Protein AF-A0A968AWE5-F1 (afdb_monomer)

Solvent-accessible surface area (backbone atoms only — not comparable to full-atom values): 3286 Å² total; per-residue (Å²): 128,53,74,57,92,60,28,40,48,74,44,81,74,48,80,55,97,63,36,35,34,27,41,23,35,33,62,89,72,74,38,81,43,79,46,77,40,76,37,74,91,47,73,79,41,60,74,57,50,55,62,70,74,106

Nearest PDB structures (foldseek):
  7p1l-assembly2_B  TM=7.857E-01  e=2.453E-02  Homo sapiens
  3ork-assembly1_A  TM=8.086E-01  e=4.542E-02  Mycobacterium tuberculosis H37Ra
  3oro-assembly1_A  TM=7.259E-01  e=2.775E-02  Mycobacterium tuberculosis H37Ra
  5izj-assembly1_A  TM=7.011E-01  e=7.435E-02  Homo sapiens
  3fme-assembly1_A  TM=6.401E-01  e=3.066E-01  Homo sapiens

pLDDT: mean 95.2, std 4.83, range [65.69, 98.31]

Mean predicted aligned error: 2.83 Å

Sequence (54 aa):
MIQIENYTIEKELSRGPITTVFLATQTALDRPVLLKILNVQWKGEKDLVERFRR

Foldseek 3Di:
DDDDPQKAFDAWDDDDPFWTWTFIARNVVRDTDIDIGGDPVCPPVVVSVVVVVD

Radius of gyration: 12.05 Å; Cα contacts (8 Å, |Δi|>4): 85; chains: 1; bounding box: 28×24×24 Å

Structure (mmCIF, N/CA/C/O backbone):
data_AF-A0A968AWE5-F1
#
_entry.id   AF-A0A968AWE5-F1
#
loop_
_atom_site.group_PDB
_atom_site.id
_atom_site.type_symbol
_atom_site.label_atom_id
_atom_site.label_alt_id
_atom_site.label_comp_id
_atom_site.label_asym_id
_atom_site.label_entity_id
_atom_site.label_seq_id
_atom_site.pdbx_PDB_ins_code
_atom_site.Cartn_x
_atom_site.Cartn_y
_atom_site.Cartn_z
_atom_site.occupancy
_atom_site.B_iso_or_equiv
_atom_site.auth_seq_id
_atom_site.auth_comp_id
_atom_site.auth_asym_id
_atom_site.auth_atom_id
_atom_site.pdbx_PDB_model_num
ATOM 1 N N . MET A 1 1 ? -10.692 12.609 0.096 1.00 65.69 1 MET A N 1
ATOM 2 C CA . MET A 1 1 ? -10.320 11.215 0.421 1.00 65.69 1 MET A CA 1
ATOM 3 C C . MET A 1 1 ? -10.048 10.493 -0.885 1.00 65.69 1 MET A C 1
ATOM 5 O O . MET A 1 1 ? -10.819 10.683 -1.817 1.00 65.69 1 MET A O 1
ATOM 9 N N . ILE A 1 2 ? -8.935 9.765 -0.987 1.00 86.50 2 ILE A N 1
ATOM 10 C CA . ILE A 1 2 ? -8.563 9.031 -2.207 1.00 86.50 2 ILE A CA 1
ATOM 11 C C . ILE A 1 2 ? -9.040 7.591 -2.042 1.00 86.50 2 IL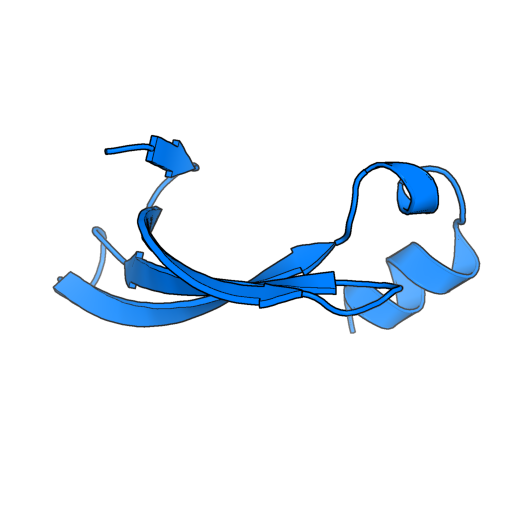E A C 1
ATOM 13 O O . ILE A 1 2 ? -8.753 6.973 -1.018 1.00 86.50 2 ILE A O 1
ATOM 17 N N . GLN A 1 3 ? -9.752 7.068 -3.035 1.00 88.31 3 GLN A N 1
ATOM 18 C CA . GLN A 1 3 ? -10.223 5.688 -3.038 1.00 88.31 3 GLN A CA 1
ATOM 19 C C . GLN A 1 3 ? -9.444 4.880 -4.077 1.00 88.31 3 GLN A C 1
ATOM 21 O O . GLN A 1 3 ? -9.295 5.310 -5.221 1.00 88.31 3 GLN A O 1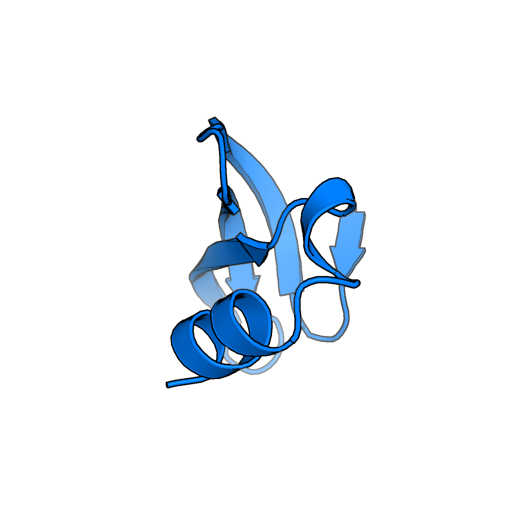
ATOM 26 N N . ILE A 1 4 ? -8.931 3.723 -3.665 1.00 88.69 4 ILE A N 1
ATOM 27 C CA . ILE A 1 4 ? -8.241 2.760 -4.525 1.00 88.69 4 ILE A CA 1
ATOM 28 C C . ILE A 1 4 ? -8.952 1.427 -4.330 1.00 88.69 4 ILE A C 1
ATOM 30 O O . ILE A 1 4 ? -8.795 0.787 -3.293 1.00 88.69 4 ILE A O 1
ATOM 34 N N . GLU A 1 5 ? -9.760 1.029 -5.312 1.00 91.06 5 GLU A N 1
ATOM 35 C CA . GLU A 1 5 ? -10.609 -0.167 -5.226 1.00 91.06 5 GLU A CA 1
ATOM 36 C C . GLU A 1 5 ? -11.442 -0.186 -3.921 1.00 91.06 5 GLU A C 1
ATOM 38 O O . GLU A 1 5 ? -12.237 0.725 -3.673 1.00 91.06 5 GLU A O 1
ATOM 43 N N . ASN A 1 6 ? -11.233 -1.202 -3.073 1.00 95.25 6 ASN A N 1
ATOM 44 C CA . ASN A 1 6 ? -11.908 -1.412 -1.789 1.00 95.25 6 ASN A CA 1
ATOM 45 C C . ASN A 1 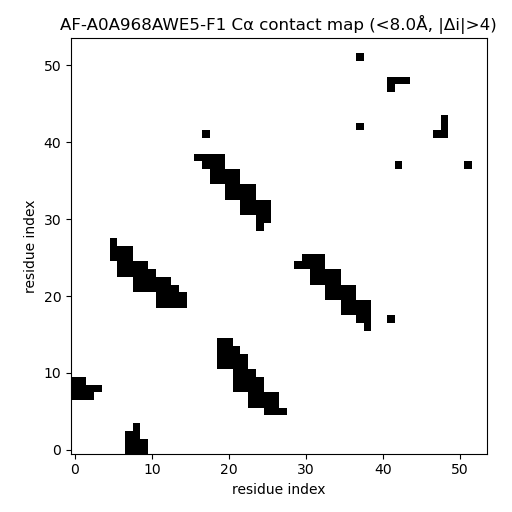6 ? -11.159 -0.776 -0.604 1.00 95.25 6 ASN A C 1
ATOM 47 O O . ASN A 1 6 ? -11.322 -1.209 0.538 1.00 95.25 6 ASN A O 1
ATOM 51 N N . TYR A 1 7 ? -10.297 0.209 -0.863 1.00 97.31 7 TYR A N 1
ATOM 52 C CA . TYR A 1 7 ? -9.519 0.898 0.159 1.00 97.31 7 TYR A CA 1
ATOM 53 C C . TYR A 1 7 ? -9.743 2.404 0.095 1.00 97.31 7 TYR A C 1
ATOM 55 O O . TYR A 1 7 ? -9.617 3.032 -0.958 1.00 97.31 7 TYR A O 1
ATOM 63 N N . THR A 1 8 ? -10.000 2.993 1.255 1.00 97.50 8 THR A N 1
ATOM 64 C CA . THR A 1 8 ? -10.048 4.442 1.442 1.00 97.50 8 THR A CA 1
ATOM 65 C C . THR A 1 8 ? -8.754 4.887 2.102 1.00 97.50 8 THR A C 1
ATOM 67 O O . THR A 1 8 ? -8.492 4.512 3.241 1.00 97.50 8 THR A O 1
ATOM 70 N N . ILE A 1 9 ? -7.937 5.674 1.400 1.00 97.38 9 ILE A N 1
ATOM 71 C CA . ILE A 1 9 ? -6.682 6.212 1.934 1.00 97.38 9 ILE A CA 1
ATOM 72 C C . ILE A 1 9 ? -6.986 7.357 2.898 1.00 97.38 9 ILE A C 1
ATOM 74 O O . ILE A 1 9 ? -7.640 8.336 2.524 1.00 97.38 9 ILE A O 1
ATOM 78 N N . GLU A 1 10 ? -6.458 7.255 4.115 1.00 97.38 10 GLU A N 1
ATOM 79 C CA . GLU A 1 10 ? -6.636 8.256 5.169 1.00 97.38 10 GLU A CA 1
ATOM 80 C C . GLU A 1 10 ? -5.427 9.180 5.272 1.00 97.38 10 GLU A C 1
ATOM 82 O O . GLU A 1 10 ? -5.567 10.401 5.222 1.00 97.38 10 GLU A O 1
ATOM 87 N N . LYS A 1 11 ? -4.226 8.601 5.396 1.00 97.00 11 LYS A N 1
ATOM 88 C CA . LYS A 1 11 ? -2.973 9.360 5.476 1.00 97.00 11 LYS A CA 1
ATOM 89 C C . LYS A 1 11 ? -1.771 8.541 5.030 1.00 97.00 11 LYS A C 1
ATOM 91 O O . LYS A 1 11 ? -1.728 7.325 5.198 1.00 97.00 11 LYS A O 1
ATOM 96 N N . GLU A 1 12 ? -0.764 9.228 4.511 1.00 97.94 12 GLU A N 1
ATOM 97 C CA . GLU A 1 12 ? 0.572 8.665 4.330 1.00 97.94 12 GLU A CA 1
ATOM 98 C C . GLU A 1 12 ? 1.245 8.492 5.696 1.00 97.94 12 GLU A C 1
ATOM 100 O O . GLU A 1 12 ? 1.173 9.376 6.549 1.00 97.94 12 GLU A O 1
ATOM 105 N N . LEU A 1 13 ? 1.875 7.341 5.914 1.00 98.31 13 LEU A N 1
ATOM 106 C CA . LEU A 1 13 ? 2.617 7.044 7.140 1.00 98.31 13 LEU A CA 1
ATOM 107 C C . LEU A 1 13 ? 4.123 7.075 6.909 1.00 98.31 13 LEU A C 1
ATOM 109 O O . LEU A 1 13 ? 4.875 7.513 7.774 1.00 98.31 13 LEU A O 1
ATOM 113 N N . SER A 1 14 ? 4.571 6.572 5.759 1.00 98.12 14 SER A N 1
ATOM 114 C CA . SER A 1 14 ? 5.988 6.502 5.422 1.00 98.12 14 SER A CA 1
ATOM 115 C C . SER A 1 14 ? 6.186 6.463 3.916 1.00 98.12 14 SER A C 1
ATOM 117 O O . SER A 1 14 ? 5.442 5.792 3.198 1.00 98.12 14 SER A O 1
ATOM 119 N N . ARG A 1 15 ? 7.246 7.124 3.456 1.00 97.81 15 ARG A N 1
ATOM 120 C CA . ARG A 1 15 ? 7.694 7.117 2.069 1.00 97.81 15 ARG A CA 1
ATOM 121 C C . ARG A 1 15 ? 9.105 6.573 1.993 1.00 97.81 15 ARG A C 1
ATOM 123 O O . ARG A 1 15 ? 10.055 7.214 2.431 1.00 97.81 15 ARG A O 1
ATOM 130 N N . GLY A 1 16 ? 9.228 5.380 1.430 1.00 96.56 16 GLY A N 1
ATOM 131 C CA . GLY A 1 16 ? 10.508 4.766 1.116 1.00 96.56 16 GLY A CA 1
ATOM 132 C C . GLY A 1 16 ? 10.882 4.944 -0.357 1.00 96.56 16 GLY A C 1
ATOM 133 O O . GLY A 1 16 ? 10.045 5.334 -1.176 1.00 96.56 16 GLY A O 1
ATOM 134 N N . PRO A 1 17 ? 12.123 4.586 -0.727 1.00 95.06 17 PRO A N 1
ATOM 135 C CA . PRO A 1 17 ? 12.576 4.639 -2.115 1.00 95.06 17 PRO A CA 1
ATOM 136 C C . PRO A 1 17 ? 11.763 3.709 -3.025 1.00 95.06 17 PRO A C 1
ATOM 138 O O . PRO A 1 17 ? 11.502 4.056 -4.175 1.00 95.06 17 PRO A O 1
ATOM 141 N N . ILE A 1 18 ? 11.330 2.551 -2.511 1.00 96.06 18 ILE A N 1
ATOM 142 C CA . ILE A 1 18 ? 10.609 1.522 -3.277 1.00 96.06 18 IL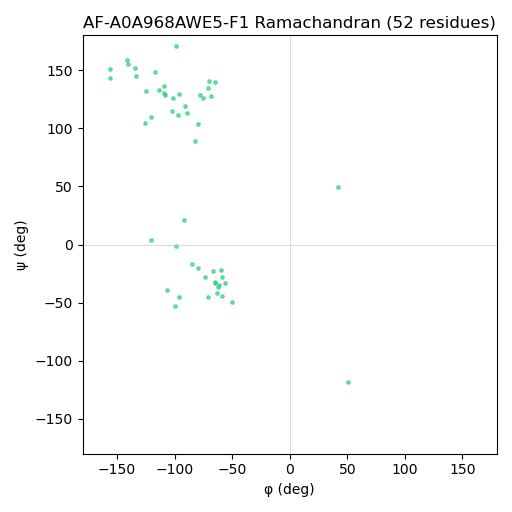E A CA 1
ATOM 143 C C . ILE A 1 18 ? 9.092 1.640 -3.110 1.00 96.06 18 ILE A C 1
ATOM 145 O O . ILE A 1 18 ? 8.353 1.568 -4.090 1.00 96.06 18 ILE A O 1
ATOM 149 N N . THR A 1 19 ? 8.619 1.826 -1.880 1.00 97.56 19 THR A N 1
ATOM 150 C CA . THR A 1 19 ? 7.188 1.805 -1.559 1.00 97.56 19 THR A CA 1
ATOM 151 C C . THR A 1 19 ? 6.790 2.959 -0.662 1.00 97.56 19 THR A C 1
ATOM 153 O O . THR A 1 19 ? 7.575 3.376 0.189 1.00 97.56 19 THR A O 1
ATOM 156 N N . THR A 1 20 ? 5.534 3.374 -0.773 1.00 97.81 20 THR A N 1
ATOM 157 C CA . THR A 1 20 ? 4.879 4.278 0.176 1.00 97.81 20 THR A CA 1
ATOM 158 C C . THR A 1 20 ? 3.843 3.487 0.977 1.00 97.81 20 THR A C 1
ATOM 160 O O . THR A 1 20 ? 3.133 2.649 0.419 1.00 97.81 20 THR A O 1
ATOM 163 N N . VAL A 1 21 ? 3.793 3.699 2.291 1.00 98.00 21 VAL A N 1
ATOM 164 C CA . VAL A 1 21 ? 2.862 3.037 3.213 1.00 98.00 21 VAL A CA 1
ATOM 165 C C . VAL A 1 21 ? 1.825 4.047 3.676 1.00 98.00 21 VAL A C 1
ATOM 167 O O . VAL A 1 21 ? 2.173 5.124 4.164 1.00 98.00 21 VAL A O 1
ATOM 170 N N . PHE A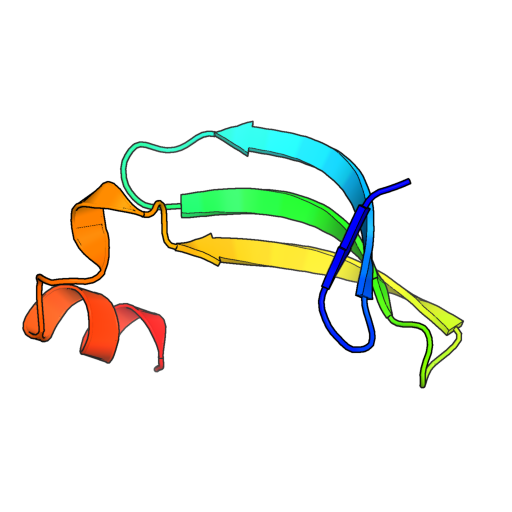 1 22 ? 0.557 3.675 3.561 1.00 98.12 22 PHE A N 1
ATOM 171 C CA . PHE A 1 22 ? -0.586 4.484 3.957 1.00 98.12 22 PHE A CA 1
ATOM 172 C C . PHE A 1 22 ? -1.3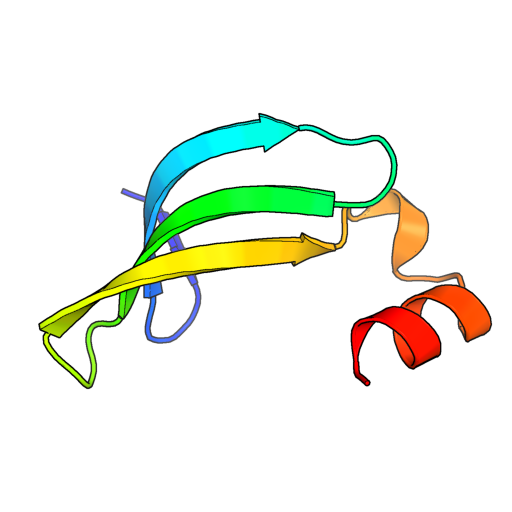73 3.799 5.071 1.00 98.12 22 PHE A C 1
ATOM 174 O O . PHE A 1 22 ? -1.470 2.572 5.105 1.00 98.12 22 PHE A O 1
ATOM 181 N N . LEU A 1 23 ? -1.977 4.600 5.945 1.00 98.19 23 LEU A N 1
ATOM 182 C CA . LEU A 1 23 ? -3.142 4.169 6.704 1.00 98.19 23 LEU A CA 1
ATOM 183 C C . LEU A 1 23 ? -4.347 4.238 5.768 1.00 98.19 23 LEU A C 1
ATOM 185 O O . LEU A 1 23 ? -4.577 5.266 5.120 1.00 98.19 23 LEU A O 1
ATOM 189 N N . ALA A 1 24 ? -5.096 3.149 5.699 1.00 98.12 24 ALA A N 1
ATOM 190 C CA . ALA A 1 24 ? -6.306 3.062 4.908 1.00 98.12 24 ALA A CA 1
ATOM 191 C C . ALA A 1 24 ? -7.371 2.255 5.647 1.00 98.12 24 ALA A C 1
ATOM 193 O O . ALA A 1 24 ? -7.044 1.417 6.481 1.00 98.12 24 ALA A O 1
ATOM 194 N N . THR A 1 25 ? -8.631 2.441 5.277 1.00 98.19 25 THR A N 1
ATOM 195 C CA . THR A 1 25 ? -9.722 1.551 5.681 1.00 98.19 25 THR A CA 1
ATOM 196 C C . THR A 1 25 ? -10.066 0.614 4.526 1.00 98.19 25 THR A C 1
ATOM 198 O O . THR A 1 25 ? -10.327 1.071 3.412 1.00 98.19 25 THR A O 1
ATOM 201 N N . GLN A 1 26 ? -10.056 -0.699 4.775 1.00 97.62 26 GLN A N 1
ATOM 202 C CA . GLN A 1 26 ? -10.545 -1.716 3.842 1.00 97.62 26 GLN A CA 1
ATOM 203 C C . GLN A 1 26 ? -12.074 -1.766 3.931 1.00 97.62 26 GLN A C 1
ATOM 205 O O . GLN A 1 26 ? -12.621 -2.344 4.868 1.00 97.62 26 GLN A O 1
ATOM 210 N N . THR A 1 27 ? -12.764 -1.188 2.950 1.00 95.69 27 THR A N 1
ATOM 211 C CA . THR A 1 27 ? -14.215 -0.945 2.991 1.00 95.69 27 THR A CA 1
ATOM 212 C C . THR A 1 27 ? -15.038 -2.230 3.028 1.00 95.69 27 THR A C 1
ATOM 214 O O . THR A 1 27 ? -16.064 -2.277 3.693 1.00 95.69 27 THR A O 1
ATOM 217 N N . ALA A 1 28 ? -14.567 -3.300 2.383 1.00 94.50 28 ALA A N 1
ATOM 218 C CA . ALA A 1 28 ? -15.262 -4.590 2.371 1.00 94.50 28 ALA A CA 1
ATOM 219 C C . ALA A 1 28 ? -15.309 -5.286 3.747 1.00 94.50 28 ALA A C 1
ATOM 221 O O . ALA A 1 28 ? -16.160 -6.143 3.964 1.00 94.50 28 ALA A O 1
ATOM 222 N N . LEU A 1 29 ? -14.380 -4.954 4.651 1.00 95.62 29 LEU A N 1
ATOM 223 C CA . LEU A 1 29 ? -14.264 -5.556 5.986 1.00 95.62 29 LEU A CA 1
ATOM 224 C C . LEU A 1 29 ? -14.395 -4.524 7.114 1.00 95.62 29 LEU A C 1
ATOM 226 O O . LEU A 1 29 ? -14.191 -4.885 8.268 1.00 95.62 29 LEU A O 1
ATOM 230 N N . ASP A 1 30 ? -14.666 -3.265 6.763 1.00 95.81 30 ASP A N 1
ATOM 231 C CA . ASP A 1 30 ? -14.745 -2.116 7.668 1.00 95.81 30 ASP A CA 1
ATOM 232 C C . ASP A 1 30 ? -13.631 -2.089 8.730 1.00 95.81 30 ASP A C 1
ATOM 234 O O . ASP A 1 30 ? -13.866 -1.993 9.934 1.00 95.81 30 ASP A O 1
ATOM 238 N N . ARG A 1 31 ? -12.379 -2.260 8.285 1.00 97.31 31 ARG A N 1
ATOM 239 C CA . ARG A 1 31 ? -11.224 -2.324 9.191 1.00 97.31 31 ARG A CA 1
ATOM 240 C C . ARG A 1 31 ? -10.059 -1.456 8.725 1.00 97.31 31 ARG A C 1
ATOM 242 O O . ARG A 1 31 ? -9.788 -1.409 7.519 1.00 97.31 31 ARG A O 1
ATOM 249 N N . PRO A 1 32 ? -9.306 -0.849 9.657 1.00 97.94 32 PRO A N 1
ATOM 250 C CA . PRO A 1 32 ? -8.074 -0.155 9.324 1.00 97.94 32 PRO A 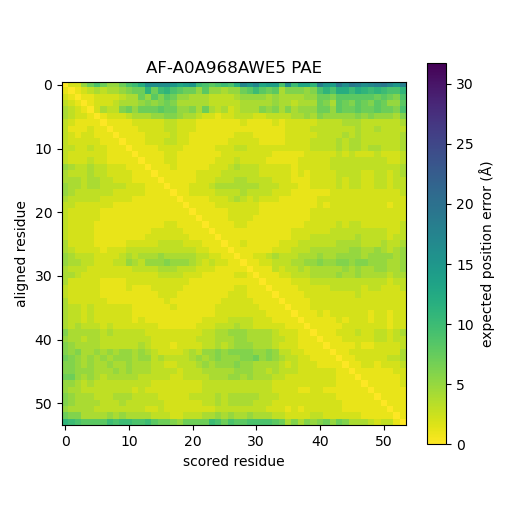CA 1
ATOM 251 C C . PRO A 1 32 ? -6.985 -1.153 8.909 1.00 97.94 32 PRO A C 1
ATOM 253 O O . PRO A 1 32 ? -6.840 -2.232 9.487 1.00 97.94 32 PRO A O 1
ATOM 256 N N . VAL A 1 33 ? -6.200 -0.780 7.903 1.00 97.94 33 VAL A N 1
ATOM 257 C CA . VAL A 1 33 ? -5.090 -1.557 7.348 1.00 97.94 33 VAL A CA 1
ATOM 258 C C . VAL A 1 33 ? -3.909 -0.650 7.008 1.00 97.94 33 VAL A C 1
ATOM 260 O O . VAL A 1 33 ? -4.059 0.541 6.730 1.00 97.94 33 VAL A O 1
ATOM 263 N N . LEU A 1 34 ? -2.715 -1.240 6.984 1.00 98.06 34 LEU A N 1
ATOM 264 C CA . LEU A 1 34 ? -1.545 -0.621 6.373 1.00 98.06 34 LEU A CA 1
ATOM 265 C C . LEU A 1 34 ? -1.496 -1.022 4.902 1.00 98.06 34 LEU A C 1
ATOM 267 O O . LEU A 1 34 ? -1.282 -2.191 4.582 1.00 98.06 34 LEU A O 1
ATOM 271 N N . LEU A 1 35 ? -1.679 -0.055 4.007 1.00 96.75 35 LEU A N 1
ATOM 272 C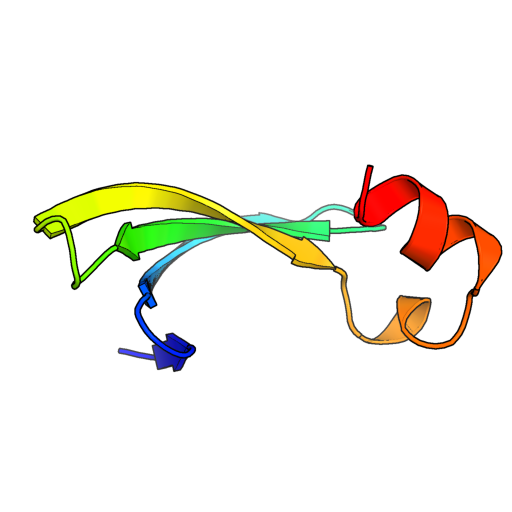 CA . LEU A 1 35 ? -1.603 -0.288 2.572 1.00 96.75 35 LEU A CA 1
ATOM 273 C C . LEU A 1 35 ? -0.214 0.094 2.060 1.00 96.75 35 LEU A C 1
ATOM 275 O O . LEU A 1 35 ? 0.153 1.270 2.031 1.00 96.75 35 LEU A O 1
ATOM 279 N N . LYS A 1 36 ? 0.568 -0.906 1.650 1.00 96.44 36 LYS A N 1
ATOM 280 C CA . LYS A 1 36 ? 1.877 -0.709 1.020 1.00 96.44 36 LYS A CA 1
ATOM 281 C C . LYS A 1 36 ? 1.692 -0.639 -0.494 1.00 96.44 36 LYS A C 1
ATOM 283 O O . LYS A 1 36 ? 1.235 -1.600 -1.100 1.00 96.44 36 LYS A O 1
ATOM 288 N N . ILE A 1 37 ? 2.060 0.486 -1.099 1.00 95.69 37 ILE A N 1
ATOM 289 C CA . ILE A 1 37 ? 1.938 0.724 -2.541 1.00 95.69 37 ILE A CA 1
ATOM 290 C C . ILE A 1 37 ? 3.335 0.834 -3.150 1.00 95.69 37 ILE A C 1
ATOM 292 O O . ILE A 1 37 ? 4.198 1.542 -2.627 1.00 95.69 37 ILE A O 1
ATOM 296 N N . LEU A 1 38 ? 3.558 0.138 -4.265 1.00 96.88 38 LEU A N 1
ATOM 297 C CA . LEU A 1 38 ? 4.777 0.271 -5.058 1.00 96.88 38 LEU A CA 1
ATOM 298 C C . LEU A 1 38 ? 4.832 1.652 -5.729 1.00 96.88 38 LEU A C 1
ATOM 300 O O . LEU A 1 38 ? 3.890 2.045 -6.418 1.00 96.88 38 LEU A O 1
ATOM 304 N N . ASN A 1 39 ? 5.938 2.381 -5.560 1.00 95.62 39 ASN A N 1
ATOM 305 C CA . ASN A 1 39 ? 6.099 3.692 -6.190 1.00 95.62 39 ASN A CA 1
ATOM 306 C C . ASN A 1 39 ? 6.150 3.549 -7.719 1.00 95.62 39 ASN A C 1
ATOM 308 O O . ASN A 1 39 ? 6.794 2.642 -8.249 1.00 95.62 39 ASN A O 1
ATOM 312 N N . VAL A 1 40 ? 5.505 4.477 -8.433 1.00 94.31 40 VAL A N 1
ATOM 313 C CA . VAL A 1 40 ? 5.276 4.382 -9.887 1.00 94.31 40 VAL A CA 1
ATOM 314 C C . VAL A 1 40 ? 6.558 4.208 -10.707 1.00 94.31 40 VAL A C 1
ATOM 316 O O . VAL A 1 40 ? 6.536 3.481 -11.700 1.00 94.31 40 VAL A O 1
ATOM 319 N N . GLN A 1 41 ? 7.682 4.787 -10.266 1.00 95.31 41 GLN A N 1
ATOM 320 C CA . GLN A 1 41 ? 8.974 4.662 -10.951 1.00 95.31 41 GLN A CA 1
ATOM 321 C C . GLN A 1 41 ? 9.471 3.212 -11.084 1.00 95.31 41 GLN A C 1
ATOM 323 O O . GLN A 1 41 ? 10.261 2.921 -11.972 1.00 95.31 41 GLN A O 1
ATOM 328 N N . TRP A 1 42 ? 8.989 2.293 -10.240 1.00 96.19 42 TRP A N 1
ATOM 329 C CA . TRP A 1 42 ? 9.416 0.891 -10.228 1.00 96.19 42 TRP A CA 1
ATOM 330 C C . TRP A 1 42 ? 8.458 -0.050 -10.962 1.00 96.19 42 TRP A C 1
ATOM 332 O O . TRP A 1 42 ? 8.728 -1.244 -11.051 1.00 96.19 42 TRP A O 1
ATOM 342 N N . LYS A 1 43 ? 7.343 0.455 -11.510 1.00 92.50 43 LYS A N 1
ATOM 343 C CA . LYS A 1 43 ? 6.319 -0.371 -12.177 1.00 92.50 43 LYS A CA 1
ATOM 344 C C . LYS A 1 43 ? 6.870 -1.175 -13.368 1.00 92.50 43 LYS A C 1
ATOM 346 O O . LYS A 1 43 ? 6.318 -2.224 -13.688 1.00 92.50 43 LYS A O 1
ATOM 351 N N . GLY A 1 44 ? 7.921 -0.683 -14.029 1.00 94.50 44 GLY A N 1
ATOM 352 C CA . GLY A 1 44 ? 8.568 -1.349 -15.168 1.00 94.50 44 GLY A CA 1
ATOM 353 C C . GLY A 1 44 ? 9.621 -2.397 -14.793 1.00 94.50 44 GLY A C 1
ATOM 354 O O . GLY A 1 44 ? 9.964 -3.234 -15.627 1.00 94.50 44 GLY A O 1
ATOM 355 N N . GLU A 1 45 ? 10.106 -2.394 -13.549 1.00 97.06 45 GLU A N 1
ATOM 356 C CA . GLU A 1 45 ? 11.181 -3.282 -13.100 1.00 97.06 45 GLU A CA 1
ATOM 357 C C . GLU A 1 45 ? 10.627 -4.657 -12.728 1.00 97.06 45 GLU A C 1
ATOM 359 O O . GLU A 1 45 ? 10.250 -4.904 -11.580 1.00 97.06 45 GLU A O 1
ATOM 364 N N . LYS A 1 46 ? 10.563 -5.560 -13.713 1.00 95.88 46 LYS A N 1
ATOM 365 C CA . LYS A 1 46 ? 9.908 -6.875 -13.594 1.00 95.88 46 LYS A CA 1
ATOM 366 C C . LYS A 1 46 ? 10.345 -7.650 -12.351 1.00 95.88 46 LYS A C 1
ATOM 368 O O . LYS A 1 46 ? 9.490 -8.066 -11.578 1.00 95.88 46 LYS A O 1
ATOM 373 N N . ASP A 1 47 ? 11.648 -7.772 -12.107 1.00 96.19 47 ASP A N 1
ATOM 374 C CA . ASP A 1 47 ? 12.164 -8.517 -10.951 1.00 96.19 47 ASP A CA 1
ATOM 375 C C . ASP A 1 47 ? 11.731 -7.902 -9.618 1.00 96.19 47 ASP A C 1
ATOM 377 O O . ASP A 1 47 ? 11.450 -8.611 -8.652 1.00 96.19 47 ASP A O 1
ATOM 381 N N . LEU A 1 48 ? 11.671 -6.572 -9.547 1.00 94.94 48 LEU A N 1
ATOM 382 C CA . LEU A 1 48 ? 11.228 -5.870 -8.350 1.00 94.94 48 LEU A CA 1
ATOM 383 C C . LEU A 1 48 ? 9.723 -6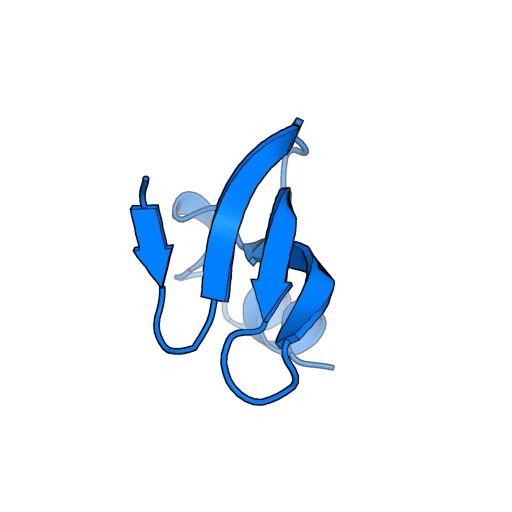.050 -8.146 1.00 94.94 48 LEU A C 1
ATOM 385 O O . LEU A 1 48 ? 9.299 -6.357 -7.033 1.00 94.94 48 LEU A O 1
ATOM 389 N N . VAL A 1 49 ? 8.931 -5.910 -9.211 1.00 96.06 49 VAL A N 1
ATOM 390 C CA . VAL A 1 49 ? 7.479 -6.128 -9.185 1.00 96.06 49 VAL A CA 1
ATOM 391 C C . VAL A 1 49 ? 7.151 -7.552 -8.739 1.00 96.06 49 VAL A C 1
ATOM 393 O O . VAL A 1 49 ? 6.292 -7.736 -7.880 1.00 96.06 49 VAL A O 1
ATOM 396 N N . GLU A 1 50 ? 7.864 -8.554 -9.254 1.00 96.38 50 GLU A N 1
ATOM 397 C CA . GLU A 1 50 ? 7.685 -9.948 -8.845 1.00 96.38 50 GLU A CA 1
ATOM 398 C C . GLU A 1 50 ? 8.037 -10.163 -7.371 1.00 96.38 50 GLU A C 1
ATOM 400 O O . GLU A 1 50 ? 7.290 -10.822 -6.654 1.00 96.38 50 GLU A O 1
ATOM 405 N N . ARG A 1 51 ? 9.124 -9.559 -6.870 1.00 93.56 51 ARG A N 1
ATOM 406 C CA . ARG A 1 51 ? 9.444 -9.609 -5.432 1.00 93.56 51 ARG A CA 1
ATOM 407 C C . ARG A 1 51 ? 8.412 -8.895 -4.563 1.00 93.56 51 ARG A C 1
ATOM 409 O O . ARG A 1 51 ? 8.221 -9.301 -3.428 1.00 93.56 51 ARG A O 1
ATOM 416 N N . PHE A 1 52 ? 7.782 -7.836 -5.066 1.00 95.00 52 PHE A N 1
ATOM 417 C CA . PHE A 1 52 ? 6.757 -7.088 -4.337 1.00 95.00 52 PHE A CA 1
ATOM 418 C C . PHE A 1 52 ? 5.424 -7.846 -4.232 1.00 95.00 52 PHE A C 1
ATOM 420 O O . PHE A 1 52 ? 4.678 -7.624 -3.285 1.00 95.00 52 PHE A O 1
ATOM 427 N N . ARG A 1 53 ? 5.121 -8.717 -5.203 1.00 92.69 53 ARG A N 1
ATOM 428 C CA . ARG A 1 53 ? 3.890 -9.526 -5.241 1.00 92.69 53 ARG A CA 1
ATOM 429 C C . ARG A 1 53 ? 3.924 -10.772 -4.350 1.00 92.69 53 ARG A C 1
ATOM 431 O O . ARG A 1 53 ? 2.860 -11.324 -4.090 1.00 92.69 53 ARG A O 1
ATOM 438 N N . ARG A 1 54 ? 5.117 -11.236 -3.974 1.00 90.25 54 ARG A N 1
ATOM 439 C CA . ARG A 1 54 ? 5.327 -12.379 -3.071 1.00 90.25 54 ARG A CA 1
ATOM 440 C C . ARG A 1 54 ? 5.041 -11.982 -1.630 1.00 90.25 54 ARG A C 1
ATOM 442 O O . ARG A 1 54 ? 4.479 -12.837 -0.917 1.00 90.25 54 ARG A O 1
#

Secondary structure (DSSP, 8-state):
-EEETTEEEEEEEEE-SSEEEEEEEEGGGTEEEEEEEE-GGGTT-HHHHHHHH-